Protein AF-A0A7V9IYQ6-F1 (afdb_monomer_lite)

Structure (mmCIF, N/CA/C/O backbone):
data_AF-A0A7V9IYQ6-F1
#
_entry.id   AF-A0A7V9IYQ6-F1
#
loop_
_atom_site.group_PDB
_atom_site.id
_atom_site.type_symbol
_atom_site.label_atom_id
_atom_site.label_alt_id
_atom_site.label_comp_id
_atom_site.label_asym_id
_atom_site.label_entity_id
_atom_site.label_seq_id
_atom_site.pdbx_PDB_ins_code
_atom_site.Cartn_x
_atom_site.Cartn_y
_atom_site.Cartn_z
_atom_site.occupancy
_atom_site.B_iso_or_equiv
_atom_site.auth_seq_id
_atom_site.auth_comp_id
_atom_site.auth_asym_id
_atom_site.auth_atom_id
_atom_site.pdbx_PDB_model_num
ATOM 1 N N . MET A 1 1 ? -14.964 19.741 1.504 1.00 72.25 1 MET A N 1
ATOM 2 C CA . MET A 1 1 ? -13.602 19.801 0.930 1.00 72.25 1 MET A CA 1
ATOM 3 C C . MET A 1 1 ? -13.113 18.372 0.788 1.00 72.25 1 MET A C 1
ATOM 5 O O . MET A 1 1 ? -13.169 17.653 1.779 1.00 72.25 1 MET A O 1
ATOM 9 N N . ALA A 1 2 ? -12.734 17.935 -0.412 1.00 88.31 2 ALA A N 1
ATOM 10 C CA . ALA A 1 2 ? -12.154 16.607 -0.612 1.00 88.31 2 ALA A CA 1
ATOM 11 C C . ALA A 1 2 ? -10.650 16.653 -0.306 1.00 88.31 2 ALA A C 1
ATOM 13 O O . ALA A 1 2 ? -9.997 17.655 -0.590 1.00 88.31 2 ALA A O 1
ATOM 14 N N . ALA A 1 3 ? -10.112 15.592 0.295 1.00 92.31 3 ALA A N 1
ATOM 15 C CA . ALA A 1 3 ? -8.672 15.431 0.445 1.00 92.31 3 ALA A CA 1
ATOM 16 C C . ALA A 1 3 ? -8.141 14.614 -0.737 1.00 92.31 3 ALA A C 1
ATOM 18 O O . ALA A 1 3 ? -8.560 13.476 -0.932 1.00 92.31 3 ALA A O 1
ATOM 19 N N . GLU A 1 4 ? -7.212 15.180 -1.502 1.00 94.44 4 GLU A N 1
ATOM 20 C CA . GLU A 1 4 ? -6.557 14.498 -2.621 1.00 94.44 4 GLU A CA 1
ATOM 21 C C . GLU A 1 4 ? -5.222 13.892 -2.173 1.00 94.44 4 GLU A C 1
ATOM 23 O O . GLU A 1 4 ? -4.482 14.487 -1.383 1.00 94.44 4 GLU A O 1
ATOM 28 N N . ARG A 1 5 ? -4.914 12.687 -2.664 1.00 94.69 5 ARG A N 1
ATOM 29 C CA . ARG A 1 5 ? -3.645 11.986 -2.430 1.00 94.69 5 ARG A CA 1
ATOM 30 C C . ARG A 1 5 ? -3.112 11.495 -3.763 1.00 94.69 5 ARG A C 1
ATOM 32 O O . ARG A 1 5 ? -3.856 10.933 -4.557 1.00 94.69 5 ARG A O 1
ATOM 39 N N . THR A 1 6 ? -1.828 11.718 -3.999 1.00 96.50 6 THR A N 1
ATOM 40 C CA . THR A 1 6 ? -1.179 11.433 -5.280 1.00 96.50 6 THR A CA 1
ATOM 41 C C . THR A 1 6 ? 0.069 10.590 -5.064 1.00 96.50 6 THR A C 1
ATOM 43 O O . THR A 1 6 ? 0.671 10.624 -3.991 1.00 96.50 6 THR A O 1
ATOM 46 N N . ALA A 1 7 ? 0.494 9.881 -6.100 1.00 97.19 7 ALA A N 1
ATOM 47 C CA . ALA A 1 7 ? 1.817 9.284 -6.210 1.00 97.19 7 ALA A CA 1
ATOM 48 C C . ALA A 1 7 ? 2.380 9.616 -7.596 1.00 97.19 7 ALA A C 1
ATOM 50 O O . ALA A 1 7 ? 1.612 9.826 -8.537 1.00 97.19 7 ALA A O 1
ATOM 51 N N . HIS A 1 8 ? 3.699 9.707 -7.708 1.00 97.81 8 HIS A N 1
ATOM 52 C CA . HIS A 1 8 ? 4.399 9.856 -8.976 1.00 97.81 8 HIS A CA 1
ATOM 53 C C . HIS A 1 8 ? 5.236 8.609 -9.219 1.00 97.81 8 HIS A C 1
ATOM 55 O O . HIS A 1 8 ? 5.899 8.132 -8.297 1.00 97.81 8 HIS A O 1
ATOM 61 N N . VAL A 1 9 ? 5.135 8.071 -10.429 1.00 97.69 9 VAL A N 1
ATOM 62 C CA . VAL A 1 9 ? 5.780 6.827 -10.837 1.00 97.69 9 VAL A CA 1
ATOM 63 C C . VAL A 1 9 ? 6.316 7.028 -12.243 1.00 97.69 9 VAL A C 1
ATOM 65 O O . VAL A 1 9 ? 5.585 7.503 -13.117 1.00 97.69 9 VAL A O 1
ATOM 68 N N . THR A 1 10 ? 7.554 6.611 -12.461 1.00 98.25 10 THR A N 1
ATOM 69 C CA . THR A 1 10 ? 8.198 6.588 -13.770 1.00 98.25 10 THR A CA 1
ATOM 70 C C . THR A 1 10 ? 8.357 5.137 -14.212 1.00 98.25 10 THR A C 1
ATOM 72 O O . THR A 1 10 ? 8.777 4.300 -13.420 1.00 98.25 10 THR A O 1
ATOM 75 N N . TRP A 1 11 ? 8.022 4.826 -15.466 1.00 97.94 11 TRP A N 1
ATOM 76 C CA . TRP A 1 11 ? 8.251 3.514 -16.084 1.00 97.94 11 TRP A CA 1
ATOM 77 C C . TRP A 1 11 ? 9.001 3.691 -17.403 1.00 97.94 11 TRP A C 1
ATOM 79 O O . TRP A 1 11 ? 8.678 4.593 -18.177 1.00 97.94 11 TRP A O 1
ATOM 89 N N . SER A 1 12 ? 9.980 2.829 -17.669 1.00 98.25 12 SER A N 1
ATOM 90 C CA . SER A 1 12 ? 10.783 2.841 -18.894 1.00 98.25 12 SER A CA 1
ATOM 91 C C . SER A 1 12 ? 10.858 1.448 -19.513 1.00 98.25 12 SER A C 1
ATOM 93 O O . SER A 1 12 ? 11.134 0.474 -18.822 1.00 98.25 12 SER A O 1
ATOM 95 N N . GLY A 1 13 ? 10.674 1.362 -20.832 1.00 97.69 13 GLY A N 1
ATOM 96 C CA . GLY A 1 13 ? 10.762 0.104 -21.581 1.00 97.69 13 GLY A CA 1
ATOM 97 C C . GLY A 1 13 ? 9.450 -0.685 -21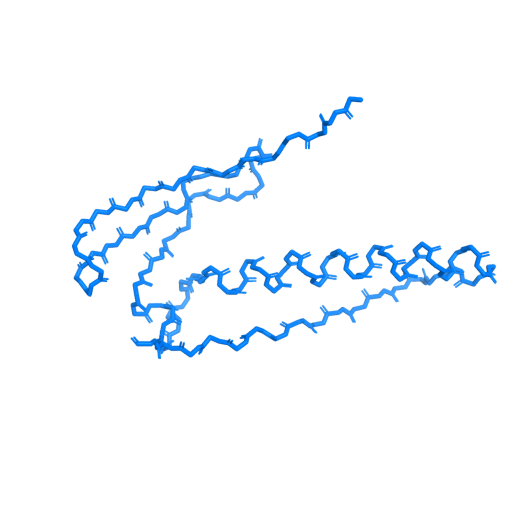.658 1.00 97.69 13 GLY A C 1
ATOM 98 O O . GLY A 1 13 ? 8.377 -0.196 -21.299 1.00 97.69 13 GLY A O 1
ATOM 99 N N . SER A 1 14 ? 9.539 -1.905 -22.192 1.00 96.69 14 SER A N 1
ATOM 100 C CA . SER A 1 14 ? 8.403 -2.829 -22.329 1.00 96.69 14 SER A CA 1
ATOM 101 C C . SER A 1 14 ? 7.972 -3.393 -20.968 1.00 96.69 14 SER A C 1
ATOM 103 O O . SER A 1 14 ? 8.640 -3.173 -19.967 1.00 96.69 14 SER A O 1
ATOM 105 N N . LEU A 1 15 ? 6.860 -4.131 -20.894 1.00 93.50 15 LEU A N 1
ATOM 106 C CA . LEU A 1 15 ? 6.439 -4.743 -19.625 1.00 93.50 15 LEU A CA 1
ATOM 107 C C . LEU A 1 15 ? 7.471 -5.758 -19.106 1.00 93.50 15 LEU A C 1
ATOM 109 O O . LEU A 1 15 ? 7.793 -5.749 -17.925 1.00 93.50 15 LEU A O 1
ATOM 113 N N . MET A 1 16 ? 7.977 -6.616 -19.996 1.00 92.50 16 MET A N 1
ATOM 114 C CA . MET A 1 16 ? 8.829 -7.751 -19.624 1.00 92.50 16 MET A CA 1
ATOM 115 C C . MET A 1 16 ? 10.277 -7.345 -19.337 1.00 92.50 16 MET A C 1
ATOM 117 O O . MET A 1 16 ? 10.905 -7.922 -18.459 1.00 92.50 16 MET A O 1
ATOM 121 N N . GLU A 1 17 ? 10.807 -6.369 -20.078 1.00 93.25 17 GLU A N 1
ATOM 122 C CA . GLU A 1 17 ? 12.216 -5.946 -19.977 1.00 93.25 17 GLU A CA 1
ATOM 123 C C . GLU A 1 17 ? 12.377 -4.566 -19.331 1.00 93.25 17 GLU A C 1
ATOM 125 O O . GLU A 1 17 ? 13.493 -4.116 -19.078 1.00 93.25 17 GLU A O 1
ATOM 130 N N . GLY A 1 18 ? 11.269 -3.858 -19.122 1.00 94.94 18 GLY A N 1
ATOM 131 C CA . GLY A 1 18 ? 11.268 -2.538 -18.525 1.00 94.94 18 GLY A CA 1
ATOM 132 C C . GLY A 1 18 ? 11.331 -2.570 -17.008 1.00 94.94 18 GLY A C 1
ATOM 133 O O . GLY A 1 18 ? 11.232 -3.607 -16.348 1.00 94.94 18 GLY A O 1
ATOM 134 N N . SER A 1 19 ? 11.469 -1.377 -16.457 1.00 95.56 19 SER A N 1
ATOM 135 C CA . SER A 1 19 ? 11.494 -1.143 -15.025 1.00 95.56 19 SER A CA 1
ATOM 136 C C . SER A 1 19 ? 10.749 0.136 -14.694 1.00 95.56 19 SER A C 1
ATOM 138 O O . SER A 1 19 ? 10.605 1.042 -15.523 1.00 95.56 19 SER A O 1
ATOM 140 N N . GLY A 1 20 ? 10.269 0.206 -13.461 1.00 96.12 20 GLY A N 1
ATOM 141 C CA . GLY A 1 20 ? 9.673 1.405 -12.921 1.00 96.12 20 GLY A CA 1
ATOM 142 C C . GLY A 1 20 ? 10.212 1.753 -11.552 1.00 96.12 20 GLY A C 1
ATOM 143 O O . GLY A 1 20 ? 10.777 0.925 -10.841 1.00 96.12 20 GLY A O 1
ATOM 144 N N . THR A 1 21 ? 9.967 2.997 -11.178 1.00 96.94 21 THR A N 1
ATOM 145 C CA . THR A 1 21 ? 10.275 3.531 -9.861 1.00 96.94 21 THR A CA 1
ATOM 146 C C . THR A 1 21 ? 9.070 4.325 -9.389 1.00 96.94 21 THR A C 1
ATOM 148 O O . THR A 1 21 ? 8.580 5.221 -10.079 1.00 96.94 21 THR A O 1
ATOM 151 N N . ILE A 1 22 ? 8.568 4.000 -8.201 1.00 96.94 22 ILE A N 1
ATOM 152 C CA . ILE A 1 22 ? 7.628 4.852 -7.478 1.00 96.94 22 ILE A CA 1
ATOM 153 C C . ILE A 1 22 ? 8.449 5.995 -6.894 1.00 96.94 22 ILE A C 1
ATOM 155 O O . ILE A 1 22 ? 9.048 5.858 -5.828 1.00 96.94 22 ILE A O 1
ATOM 159 N N . ASP A 1 23 ? 8.503 7.107 -7.622 1.00 97.50 23 ASP A N 1
ATOM 160 C CA . ASP A 1 23 ? 9.378 8.241 -7.327 1.00 97.50 23 ASP A CA 1
ATOM 161 C C . ASP A 1 23 ? 9.059 8.864 -5.966 1.00 97.50 23 ASP A C 1
ATOM 163 O O . ASP A 1 23 ? 9.956 9.163 -5.180 1.00 97.50 23 ASP A O 1
ATOM 167 N N . ARG A 1 24 ? 7.766 9.083 -5.688 1.00 97.06 24 ARG A N 1
ATOM 168 C CA . ARG A 1 24 ? 7.286 9.686 -4.435 1.00 97.06 24 ARG A CA 1
ATOM 169 C C . ARG A 1 24 ? 5.782 9.546 -4.261 1.00 97.06 24 ARG A C 1
ATOM 171 O O . ARG A 1 24 ? 5.022 9.625 -5.226 1.00 97.06 24 ARG A O 1
ATOM 178 N N . VAL A 1 25 ? 5.333 9.504 -3.013 1.00 97.19 25 VAL A N 1
ATOM 179 C CA . VAL A 1 25 ? 3.940 9.813 -2.652 1.00 97.19 25 VAL A CA 1
ATOM 180 C C . VAL A 1 25 ? 3.774 11.276 -2.256 1.00 97.19 25 VAL A C 1
ATOM 182 O O . VAL A 1 25 ? 4.711 11.922 -1.797 1.00 97.19 25 VAL A O 1
ATOM 185 N N . GLY A 1 26 ? 2.566 11.816 -2.405 1.00 95.88 26 GLY A N 1
ATOM 186 C CA . GLY A 1 26 ? 2.250 13.216 -2.108 1.00 95.88 26 GLY A CA 1
ATOM 187 C C . GLY A 1 26 ? 2.457 13.601 -0.641 1.00 95.88 26 GLY A C 1
ATOM 188 O O . GLY A 1 26 ? 2.608 14.779 -0.341 1.00 95.88 26 GLY A O 1
ATOM 189 N N . SER A 1 27 ? 2.502 12.622 0.268 1.00 95.69 27 SER A N 1
ATOM 190 C CA . SER A 1 27 ? 2.869 12.829 1.674 1.00 95.69 27 SER A CA 1
ATOM 191 C C . SER A 1 27 ? 4.380 12.903 1.918 1.00 95.69 27 SER A C 1
ATOM 193 O O . SER A 1 27 ? 4.781 13.308 3.002 1.00 95.69 27 SER A O 1
ATOM 195 N N . GLY A 1 28 ? 5.211 12.471 0.964 1.00 95.88 28 GLY A N 1
ATOM 196 C CA . GLY A 1 28 ? 6.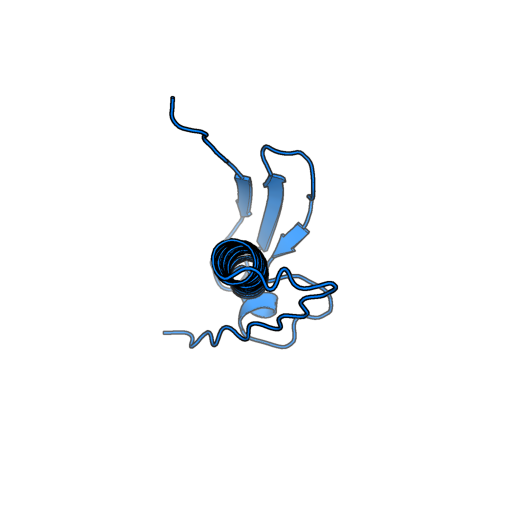654 12.292 1.154 1.00 95.88 28 GLY A CA 1
ATOM 197 C C . GLY A 1 28 ? 7.037 11.107 2.050 1.00 95.88 28 GLY A C 1
ATOM 198 O O . GLY A 1 28 ? 8.195 10.995 2.429 1.00 95.88 28 GLY A O 1
ATOM 199 N N . ALA A 1 29 ? 6.087 10.234 2.407 1.00 95.69 29 ALA A N 1
ATOM 200 C CA . ALA A 1 29 ? 6.322 9.144 3.357 1.00 95.69 29 ALA A CA 1
ATOM 201 C C . ALA A 1 29 ? 7.274 8.054 2.836 1.00 95.69 29 ALA A C 1
ATOM 203 O O . ALA A 1 29 ? 7.949 7.408 3.632 1.00 95.69 29 ALA A O 1
ATOM 204 N N . PHE A 1 30 ? 7.302 7.829 1.522 1.00 94.06 30 PHE A N 1
ATOM 205 C CA . PHE A 1 30 ? 8.183 6.858 0.879 1.00 94.06 30 PHE A CA 1
ATOM 206 C C . PHE A 1 30 ? 8.463 7.226 -0.585 1.00 94.06 30 PHE A C 1
ATOM 208 O O . PHE A 1 30 ? 7.787 8.084 -1.169 1.00 94.06 30 PHE A O 1
ATOM 215 N N . GLY A 1 31 ? 9.452 6.535 -1.152 1.00 90.19 31 GLY A N 1
ATOM 216 C CA . GLY A 1 31 ? 10.039 6.781 -2.469 1.00 90.19 31 GLY A CA 1
ATOM 217 C C . GLY A 1 31 ? 11.516 7.196 -2.344 1.00 90.19 31 GLY A C 1
ATOM 218 O O . GLY A 1 31 ? 11.869 7.845 -1.355 1.00 90.19 31 GLY A O 1
ATOM 219 N N . PRO A 1 32 ? 12.389 6.840 -3.303 1.00 95.25 32 PRO A N 1
ATOM 220 C CA . PRO A 1 32 ? 12.115 5.997 -4.468 1.00 95.25 32 PRO A CA 1
ATOM 221 C C . PRO A 1 32 ? 11.979 4.510 -4.091 1.00 95.25 32 PRO A C 1
ATOM 223 O O . PRO A 1 32 ? 12.697 4.024 -3.219 1.00 95.25 32 PRO A O 1
ATOM 226 N N . LEU A 1 33 ? 11.054 3.794 -4.737 1.00 95.19 33 LEU A N 1
ATOM 227 C CA . LEU A 1 33 ? 10.926 2.332 -4.635 1.00 95.19 33 LEU A CA 1
ATOM 228 C C . LEU A 1 33 ? 10.915 1.719 -6.034 1.00 95.19 33 LEU A C 1
ATOM 230 O O . LEU A 1 33 ? 10.025 2.031 -6.827 1.00 95.19 33 LEU A O 1
ATOM 234 N N . ASP A 1 34 ? 11.873 0.843 -6.321 1.00 94.50 34 ASP A N 1
ATOM 235 C CA . ASP A 1 34 ? 11.942 0.164 -7.613 1.00 94.50 34 ASP A CA 1
ATOM 236 C C . ASP A 1 34 ? 10.907 -0.956 -7.704 1.00 94.50 34 ASP A C 1
ATOM 238 O O . ASP A 1 34 ? 10.677 -1.707 -6.752 1.00 94.50 34 ASP A O 1
ATOM 242 N N . VAL A 1 35 ? 10.292 -1.057 -8.878 1.00 94.50 35 VAL A N 1
ATOM 243 C CA . VAL A 1 35 ? 9.273 -2.044 -9.224 1.00 94.50 35 VAL A CA 1
ATOM 244 C C . VAL A 1 35 ? 9.550 -2.586 -10.621 1.00 94.50 35 VAL A C 1
ATOM 246 O O . VAL A 1 35 ? 9.852 -1.842 -11.553 1.00 94.50 35 VAL A O 1
ATOM 249 N N . THR A 1 36 ? 9.426 -3.894 -10.797 1.00 94.19 36 THR A N 1
ATOM 250 C CA . THR A 1 36 ? 9.537 -4.543 -12.107 1.00 94.19 36 THR A CA 1
ATOM 251 C C . THR A 1 36 ? 8.367 -5.498 -12.306 1.00 94.19 36 THR A C 1
ATOM 253 O O . THR A 1 36 ? 7.624 -5.809 -11.374 1.00 94.19 36 THR A O 1
ATOM 256 N N . TRP A 1 37 ? 8.172 -5.974 -13.536 1.00 94.56 37 TRP A N 1
ATOM 257 C CA . TRP A 1 37 ? 7.207 -7.048 -13.766 1.00 94.56 37 TRP A CA 1
ATOM 258 C C . TRP A 1 37 ? 7.626 -8.343 -13.056 1.00 94.56 37 TRP A C 1
ATOM 260 O O . TRP A 1 37 ? 6.782 -9.019 -12.465 1.00 94.56 37 TRP A O 1
ATOM 270 N N . ALA A 1 38 ? 8.930 -8.636 -13.037 1.00 90.25 38 ALA A N 1
ATOM 271 C CA . ALA A 1 38 ? 9.486 -9.779 -12.322 1.00 90.25 38 ALA A CA 1
ATOM 272 C C . ALA A 1 38 ? 9.217 -9.677 -10.811 1.00 90.25 38 ALA A C 1
ATOM 274 O O . ALA A 1 38 ? 8.635 -10.594 -10.245 1.00 90.25 38 ALA A O 1
ATOM 275 N N . SER A 1 39 ? 9.493 -8.531 -10.170 1.00 89.50 39 SER A N 1
ATOM 276 C CA . SER A 1 39 ? 9.236 -8.362 -8.725 1.00 89.50 39 SER A CA 1
ATOM 277 C C . SER A 1 39 ? 7.757 -8.454 -8.343 1.00 89.50 39 SER A C 1
ATOM 279 O O . SER A 1 39 ? 7.428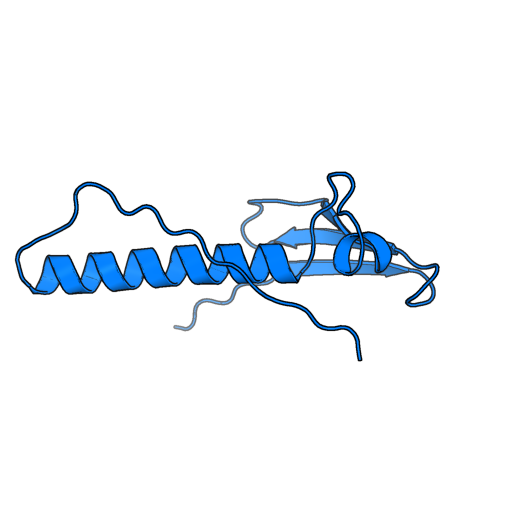 -8.673 -7.180 1.00 89.50 39 SER A O 1
ATOM 281 N N . ARG A 1 40 ? 6.854 -8.276 -9.314 1.00 91.56 40 ARG A N 1
ATOM 282 C CA . ARG A 1 40 ? 5.409 -8.415 -9.126 1.00 91.56 40 ARG A CA 1
ATOM 283 C C . ARG A 1 40 ? 4.906 -9.852 -9.292 1.00 91.56 40 ARG A C 1
ATOM 285 O O . ARG A 1 40 ? 3.877 -10.196 -8.717 1.00 91.56 40 ARG A O 1
ATOM 292 N N . THR A 1 41 ? 5.562 -10.658 -10.122 1.00 90.62 41 THR A N 1
ATOM 293 C CA . THR A 1 41 ? 5.052 -11.976 -10.553 1.00 90.62 41 THR A CA 1
ATOM 294 C C . THR A 1 41 ? 5.882 -13.158 -10.073 1.00 90.62 41 THR A C 1
ATOM 296 O O . THR A 1 41 ? 5.377 -14.278 -10.035 1.00 90.62 41 THR A O 1
ATOM 299 N N . GLU A 1 42 ? 7.120 -12.904 -9.673 1.00 85.38 42 GLU A N 1
ATOM 300 C CA . GLU A 1 42 ? 8.087 -13.882 -9.191 1.00 85.38 42 GLU A CA 1
ATOM 301 C C . GLU A 1 42 ? 8.495 -13.552 -7.743 1.00 85.38 42 GLU A C 1
ATOM 303 O O . GLU A 1 42 ? 7.809 -12.807 -7.037 1.00 85.38 42 GLU A O 1
ATOM 308 N N . GLU A 1 43 ? 9.607 -14.119 -7.265 1.00 79.62 43 GLU A N 1
ATOM 309 C CA . GLU A 1 43 ? 10.169 -13.724 -5.974 1.00 79.62 43 GLU A CA 1
ATOM 310 C C . GLU A 1 43 ? 10.546 -12.237 -5.980 1.00 79.62 43 GLU A C 1
ATOM 312 O O . GLU A 1 43 ? 11.205 -11.733 -6.892 1.00 79.62 43 GLU A O 1
ATOM 317 N N . SER A 1 44 ? 10.151 -11.528 -4.922 1.00 79.31 44 SER A N 1
ATOM 318 C CA . SER A 1 44 ? 10.261 -10.069 -4.863 1.00 79.31 44 SER A CA 1
ATOM 319 C C . SER A 1 44 ? 11.706 -9.561 -4.858 1.00 79.31 44 SER A C 1
ATOM 321 O O . SER A 1 44 ? 11.954 -8.414 -5.222 1.00 79.31 44 SER A O 1
ATOM 323 N N . ASN A 1 45 ? 12.671 -10.393 -4.441 1.00 80.38 45 ASN A N 1
ATOM 324 C CA . ASN A 1 45 ? 14.093 -10.045 -4.319 1.00 80.38 45 ASN A CA 1
ATOM 325 C C . ASN A 1 45 ? 14.345 -8.736 -3.539 1.00 80.38 45 ASN A C 1
ATOM 327 O O . ASN A 1 45 ? 15.302 -8.009 -3.799 1.00 80.38 45 ASN A O 1
ATOM 331 N N . GLY A 1 46 ? 13.473 -8.427 -2.572 1.00 81.69 46 GLY A N 1
ATOM 332 C CA . GLY A 1 46 ? 13.537 -7.204 -1.767 1.00 81.69 46 GLY A CA 1
ATOM 333 C C . GLY A 1 46 ? 12.975 -5.948 -2.446 1.00 81.69 46 GLY A C 1
ATOM 334 O O . GLY A 1 46 ? 12.977 -4.886 -1.827 1.00 81.69 46 GLY A O 1
ATOM 335 N N . GLN A 1 47 ? 12.477 -6.051 -3.681 1.00 88.50 47 GLN A N 1
ATOM 336 C CA . GLN A 1 47 ? 11.710 -4.998 -4.346 1.00 88.50 47 GLN A CA 1
ATOM 337 C C . GLN A 1 47 ? 10.233 -5.099 -3.960 1.00 88.50 47 GLN A C 1
ATOM 339 O O . GLN A 1 47 ? 9.735 -6.177 -3.653 1.00 88.50 47 GLN A O 1
ATOM 344 N N . THR A 1 48 ? 9.519 -3.976 -3.978 1.00 91.88 48 THR A N 1
ATOM 345 C CA . THR A 1 48 ? 8.086 -3.985 -3.662 1.00 91.88 48 THR A CA 1
ATOM 346 C C . THR A 1 48 ? 7.243 -4.367 -4.883 1.00 91.88 48 THR A C 1
ATOM 348 O O . THR A 1 48 ? 7.743 -4.509 -6.006 1.00 91.88 48 THR A O 1
ATOM 351 N N . SER A 1 49 ? 5.935 -4.498 -4.674 1.00 93.94 49 SER A N 1
ATOM 352 C CA . SER A 1 49 ? 4.947 -4.677 -5.734 1.00 93.94 49 SER A CA 1
ATOM 353 C C . SER A 1 49 ? 3.746 -3.742 -5.538 1.00 93.94 49 SER A C 1
ATOM 355 O O . SER A 1 49 ? 3.450 -3.324 -4.414 1.00 93.94 49 SER A O 1
ATOM 357 N N . PRO A 1 50 ? 2.997 -3.415 -6.608 1.00 93.94 50 PRO A N 1
ATOM 358 C CA . PRO A 1 50 ? 1.730 -2.698 -6.467 1.00 93.94 50 PRO A CA 1
ATOM 359 C C . PRO A 1 50 ? 0.763 -3.393 -5.495 1.00 93.94 50 PRO A C 1
ATOM 361 O O . PRO A 1 50 ? 0.042 -2.731 -4.751 1.00 93.94 50 PRO A O 1
ATOM 364 N N . ASP A 1 51 ? 0.774 -4.724 -5.483 1.00 94.75 51 ASP A N 1
ATOM 365 C CA . ASP A 1 51 ? -0.115 -5.562 -4.686 1.00 94.75 51 ASP A CA 1
ATOM 366 C C . ASP A 1 51 ? 0.208 -5.477 -3.179 1.00 94.75 51 ASP A C 1
ATOM 368 O O . ASP A 1 51 ? -0.712 -5.385 -2.364 1.00 94.75 51 ASP A O 1
ATOM 372 N N . GLU A 1 52 ? 1.490 -5.377 -2.797 1.00 94.44 52 GLU A N 1
ATOM 373 C CA . GLU A 1 52 ? 1.908 -5.083 -1.414 1.00 94.44 52 GLU A CA 1
ATOM 374 C C . GLU A 1 52 ? 1.406 -3.716 -0.936 1.00 94.44 52 GLU A C 1
ATOM 376 O O . GLU A 1 52 ? 0.929 -3.579 0.193 1.00 94.44 52 GLU A O 1
ATOM 381 N N . LEU A 1 53 ? 1.466 -2.696 -1.794 1.00 95.44 53 LEU A N 1
ATOM 382 C CA . LEU A 1 53 ? 1.004 -1.350 -1.447 1.00 95.44 53 LEU A CA 1
ATOM 383 C C . LEU A 1 53 ? -0.519 -1.297 -1.282 1.00 95.44 53 LEU A C 1
ATOM 385 O O . LEU A 1 53 ? -1.023 -0.621 -0.381 1.00 95.44 53 LEU A O 1
ATOM 389 N N . VAL A 1 54 ? -1.259 -2.043 -2.107 1.00 96.50 54 VAL A N 1
ATOM 390 C CA . VAL A 1 54 ? -2.709 -2.221 -1.941 1.00 96.50 54 VAL A CA 1
ATOM 391 C C . VAL A 1 54 ? -3.016 -2.978 -0.649 1.00 96.50 54 VAL A C 1
ATOM 393 O O . VAL A 1 54 ? -3.905 -2.559 0.095 1.00 96.50 54 VAL A O 1
ATOM 396 N N . ALA A 1 55 ? -2.266 -4.039 -0.337 1.00 97.69 55 ALA A N 1
ATOM 397 C CA . ALA A 1 55 ? -2.415 -4.779 0.912 1.00 97.69 55 ALA A CA 1
ATOM 398 C C . ALA A 1 55 ? -2.193 -3.868 2.131 1.00 97.69 55 ALA A C 1
ATOM 400 O O . ALA A 1 55 ? -3.023 -3.844 3.043 1.00 97.69 55 ALA A O 1
ATOM 401 N N . ALA A 1 56 ? -1.133 -3.054 2.118 1.00 97.31 56 ALA A N 1
ATOM 402 C CA . ALA A 1 56 ? -0.830 -2.093 3.175 1.00 97.31 56 ALA A CA 1
ATOM 403 C C . ALA A 1 56 ? -1.944 -1.045 3.338 1.00 97.31 56 ALA A C 1
ATOM 405 O O . ALA A 1 56 ? -2.415 -0.803 4.453 1.00 97.31 56 ALA A O 1
ATOM 406 N N . ALA A 1 57 ? -2.416 -0.461 2.230 1.00 97.38 57 ALA A N 1
ATOM 407 C CA . ALA A 1 57 ? -3.514 0.502 2.248 1.00 97.38 57 ALA A CA 1
ATOM 408 C C . ALA A 1 57 ? -4.803 -0.112 2.819 1.00 97.38 57 ALA A C 1
ATOM 410 O O . ALA A 1 57 ? -5.483 0.514 3.638 1.00 97.38 57 ALA A O 1
ATOM 411 N N . HIS A 1 58 ? -5.123 -1.348 2.429 1.00 98.50 58 HIS A N 1
ATOM 412 C CA . HIS A 1 58 ? -6.316 -2.044 2.894 1.00 98.50 58 HIS A CA 1
ATOM 413 C C . HIS A 1 58 ? -6.230 -2.404 4.380 1.00 98.50 58 HIS A C 1
ATOM 415 O O . HIS A 1 58 ? -7.155 -2.098 5.133 1.00 98.50 58 HIS A O 1
ATOM 421 N N . ALA A 1 59 ? -5.114 -2.986 4.827 1.00 98.75 59 ALA A N 1
ATOM 422 C CA . ALA A 1 59 ? -4.898 -3.333 6.231 1.00 98.75 59 ALA A CA 1
ATOM 423 C C . ALA A 1 59 ? -4.994 -2.098 7.141 1.00 98.75 59 ALA A C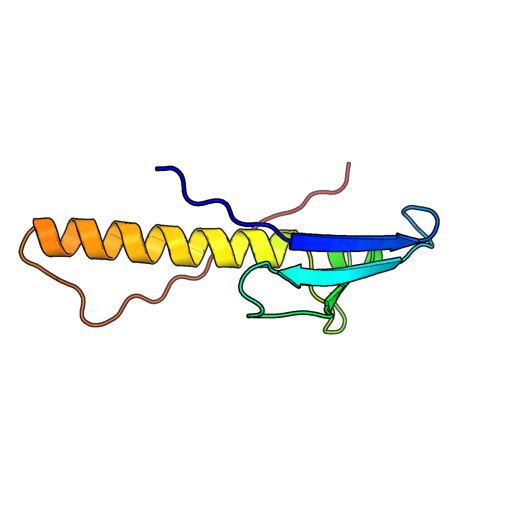 1
ATOM 425 O O . ALA A 1 59 ? -5.645 -2.145 8.190 1.00 98.75 59 ALA A O 1
ATOM 426 N N . ALA A 1 60 ? -4.409 -0.970 6.721 1.00 98.38 60 ALA A N 1
ATOM 427 C CA . ALA A 1 60 ? -4.504 0.291 7.449 1.00 98.38 60 ALA A CA 1
ATOM 428 C C . ALA A 1 60 ? -5.950 0.808 7.512 1.00 98.38 60 ALA A C 1
ATOM 430 O O . ALA A 1 60 ? -6.440 1.153 8.589 1.00 98.38 60 ALA A O 1
ATOM 431 N N . CYS A 1 61 ? -6.654 0.829 6.375 1.00 98.25 61 CYS A N 1
ATOM 432 C CA . CYS A 1 61 ? -8.041 1.287 6.302 1.00 98.25 61 CYS A CA 1
ATOM 433 C C . CYS A 1 61 ? -8.976 0.433 7.169 1.00 98.25 61 CYS A C 1
ATOM 435 O O . CYS A 1 61 ? -9.728 0.977 7.980 1.00 98.25 61 CYS A O 1
ATOM 437 N N . PHE A 1 62 ? -8.876 -0.894 7.059 1.00 98.69 62 PHE A N 1
ATOM 438 C CA . PHE A 1 62 ? -9.658 -1.832 7.858 1.00 98.69 62 PHE A CA 1
ATOM 439 C C . PHE A 1 62 ? -9.414 -1.635 9.358 1.00 98.69 62 PHE A C 1
ATOM 441 O O . PHE A 1 62 ? -10.368 -1.527 10.124 1.00 98.69 62 PHE A O 1
ATOM 448 N N . SER A 1 63 ? -8.150 -1.511 9.775 1.00 98.81 63 SER A N 1
ATOM 449 C CA . SER A 1 63 ? -7.800 -1.315 11.189 1.00 98.81 63 SER A CA 1
ATOM 450 C C . SER A 1 63 ? -8.377 -0.009 11.747 1.00 98.81 63 SER A C 1
ATOM 452 O O . SER A 1 63 ? -8.930 0.001 12.846 1.00 98.81 63 SER A O 1
ATOM 454 N N . MET A 1 64 ? -8.315 1.089 10.982 1.00 98.69 64 MET A N 1
ATOM 455 C CA . MET A 1 64 ? -8.928 2.364 11.379 1.00 98.69 64 MET A CA 1
ATOM 456 C C . MET A 1 64 ? -10.453 2.253 11.497 1.00 98.69 64 MET A C 1
ATOM 458 O O . MET A 1 64 ? -11.029 2.716 12.483 1.00 98.69 64 MET A O 1
ATOM 462 N N . ALA A 1 65 ? -11.107 1.620 10.520 1.00 98.69 65 ALA A N 1
ATOM 463 C CA . ALA A 1 65 ? -12.556 1.441 10.521 1.00 98.69 65 ALA A CA 1
ATOM 464 C C . ALA A 1 65 ? -13.029 0.551 11.683 1.00 98.69 65 ALA A C 1
ATOM 466 O O . ALA A 1 65 ? -13.990 0.898 12.372 1.00 98.69 65 ALA A O 1
ATOM 467 N N . LEU A 1 66 ? -12.332 -0.559 11.944 1.00 98.69 66 LEU A N 1
ATOM 468 C CA . LEU A 1 66 ? -12.635 -1.458 13.056 1.00 98.69 66 LEU A CA 1
ATOM 469 C C . LEU A 1 66 ? -12.443 -0.763 14.409 1.00 98.69 66 LEU A C 1
ATOM 471 O O . LEU A 1 66 ? -13.315 -0.858 15.269 1.00 98.69 66 LEU A O 1
ATOM 475 N N . SER A 1 67 ? -11.345 -0.019 14.581 1.00 98.75 67 SER A N 1
ATOM 476 C CA . SER A 1 67 ? -11.105 0.781 15.790 1.00 98.75 67 SER A CA 1
ATOM 477 C C . SER A 1 67 ? -12.238 1.778 16.041 1.00 98.75 67 SER A C 1
ATOM 479 O O . SER A 1 67 ? -12.768 1.855 17.151 1.00 98.75 67 SER A O 1
ATOM 481 N N . HIS A 1 68 ? -12.682 2.477 14.991 1.00 98.69 68 HIS A N 1
ATOM 482 C CA . HIS A 1 68 ? -13.814 3.394 15.078 1.00 98.69 68 HIS A CA 1
ATOM 483 C C . HIS A 1 68 ? -15.107 2.684 15.508 1.00 98.69 68 HIS A C 1
ATOM 485 O O . HIS A 1 68 ? -15.789 3.158 16.416 1.00 98.69 68 HIS A O 1
ATOM 491 N N . ALA A 1 69 ? -15.431 1.538 14.904 1.00 98.69 69 ALA A N 1
ATOM 492 C CA . ALA A 1 69 ? -16.637 0.783 15.237 1.00 98.69 69 ALA A CA 1
ATOM 493 C C . ALA A 1 69 ? -16.637 0.284 16.694 1.00 98.69 69 ALA A C 1
ATOM 495 O O . ALA A 1 69 ? -17.635 0.430 17.400 1.00 98.69 69 ALA A O 1
ATOM 496 N N . LEU A 1 70 ? -15.509 -0.251 17.166 1.00 98.69 70 LEU A N 1
ATOM 497 C CA . LEU A 1 70 ? -15.338 -0.714 18.545 1.00 98.69 70 LEU A CA 1
ATOM 498 C C . LEU A 1 70 ? -15.453 0.432 19.562 1.00 98.69 70 LEU A C 1
ATOM 500 O O . LEU A 1 70 ? -16.132 0.298 20.582 1.00 98.69 70 LEU A O 1
ATOM 504 N N . ALA A 1 71 ? -14.862 1.592 19.258 1.00 98.56 71 ALA A N 1
ATOM 505 C CA . ALA A 1 71 ? -14.994 2.788 20.086 1.00 98.56 71 ALA A CA 1
ATOM 506 C C . ALA A 1 71 ? -16.453 3.271 20.177 1.00 98.56 71 ALA A C 1
ATOM 508 O O . ALA A 1 71 ? -16.930 3.562 21.273 1.00 98.56 71 ALA A O 1
ATOM 509 N N . GLN A 1 72 ? -17.189 3.286 19.059 1.00 98.62 72 GLN A N 1
ATOM 510 C CA . GLN A 1 72 ? -18.618 3.636 19.034 1.00 98.62 72 GLN A CA 1
ATOM 511 C C . GLN A 1 72 ? -19.482 2.661 19.849 1.00 98.62 72 GLN A C 1
ATOM 513 O O . GLN A 1 72 ? -20.519 3.054 20.378 1.00 98.62 72 GLN A O 1
ATOM 518 N N . ALA A 1 73 ? -19.044 1.408 19.985 1.00 98.62 73 ALA A N 1
ATOM 519 C CA . ALA A 1 73 ? -19.675 0.397 20.830 1.00 98.62 73 ALA A CA 1
ATOM 520 C C . ALA A 1 73 ? -19.214 0.440 22.305 1.00 98.62 73 ALA A C 1
ATOM 522 O O . ALA A 1 73 ? -19.582 -0.436 23.084 1.00 98.62 73 ALA A O 1
ATOM 523 N N . GLY A 1 74 ? -18.401 1.426 22.705 1.00 98.56 74 GLY A N 1
ATOM 524 C CA . GLY A 1 74 ? -17.914 1.578 24.081 1.00 98.56 74 GLY A CA 1
ATOM 525 C C . GLY A 1 74 ? -16.771 0.633 24.467 1.00 98.56 74 GLY A C 1
ATOM 526 O O . GLY A 1 74 ? -16.490 0.479 25.653 1.00 98.56 74 GLY A O 1
ATOM 527 N N . THR A 1 75 ? -16.107 0.004 23.491 1.00 98.44 75 THR A N 1
ATOM 528 C CA . THR A 1 75 ? -15.011 -0.961 23.707 1.00 98.44 75 THR A CA 1
ATOM 529 C C . THR A 1 75 ? -13.781 -0.634 22.848 1.00 98.44 75 THR A C 1
ATOM 531 O O . THR A 1 75 ? -13.360 -1.453 22.035 1.00 98.44 75 THR A O 1
ATOM 534 N N . PRO A 1 76 ? -13.190 0.571 22.969 1.00 98.25 76 PRO A N 1
ATOM 535 C CA . PRO A 1 76 ? -12.055 0.962 22.134 1.00 98.25 76 PRO A CA 1
ATOM 536 C C . PRO A 1 76 ? -10.878 -0.024 22.294 1.00 98.25 76 PRO A C 1
ATOM 538 O O . PRO A 1 76 ? -10.521 -0.356 23.426 1.00 98.25 76 PRO A O 1
ATOM 541 N N . PRO A 1 77 ? -10.264 -0.497 21.195 1.00 98.38 77 PRO A N 1
ATOM 542 C CA . PRO A 1 77 ? -9.168 -1.454 21.274 1.00 98.38 77 PRO A CA 1
ATOM 543 C C . PRO A 1 77 ? -7.871 -0.772 21.724 1.00 98.38 77 PRO A C 1
ATOM 545 O O . PRO A 1 77 ? -7.569 0.341 21.296 1.00 98.38 77 PRO A O 1
ATOM 548 N N . GLU A 1 78 ? -7.055 -1.470 22.517 1.00 98.44 78 GLU A N 1
ATOM 549 C CA . GLU A 1 78 ? -5.695 -1.013 22.854 1.00 98.44 78 GLU A CA 1
ATOM 550 C C . GLU A 1 78 ? -4.707 -1.232 21.696 1.00 98.44 78 GLU A C 1
ATOM 552 O O . GLU A 1 78 ? -3.794 -0.434 21.487 1.00 98.44 78 GLU A O 1
ATOM 557 N N . ARG A 1 79 ? -4.888 -2.311 20.921 1.00 98.25 79 ARG A N 1
ATOM 558 C CA . ARG A 1 79 ? -4.044 -2.667 19.774 1.00 98.25 79 ARG A CA 1
ATOM 559 C C . ARG A 1 79 ? -4.852 -3.436 18.734 1.00 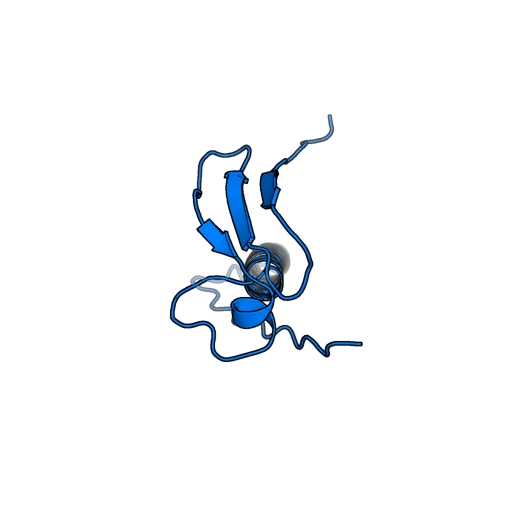98.25 79 ARG A C 1
ATOM 561 O O . ARG A 1 79 ? -5.611 -4.335 19.084 1.00 98.25 79 ARG A O 1
ATOM 568 N N . LEU A 1 80 ? -4.641 -3.110 17.461 1.00 98.50 80 LEU A N 1
ATOM 569 C CA . LEU A 1 80 ? -5.103 -3.897 16.320 1.00 98.50 80 LEU A CA 1
ATOM 570 C C . LEU A 1 80 ? -3.893 -4.255 15.460 1.00 98.50 80 LEU A C 1
ATOM 572 O O . LEU A 1 80 ? -3.118 -3.375 15.088 1.00 98.50 80 LEU A O 1
ATOM 576 N N . GLU A 1 81 ? -3.747 -5.536 15.144 1.00 98.38 81 GLU A N 1
ATOM 577 C CA . GLU A 1 81 ? -2.742 -6.035 14.209 1.00 98.38 81 GLU A CA 1
ATOM 578 C C . GLU A 1 81 ? -3.459 -6.711 13.051 1.00 98.38 81 GLU A C 1
ATOM 580 O O . GLU A 1 81 ? -4.190 -7.680 13.248 1.00 98.38 81 GLU A O 1
ATOM 585 N N . THR A 1 82 ? -3.264 -6.179 11.849 1.00 98.50 82 THR A N 1
ATOM 586 C CA . THR A 1 82 ? -3.949 -6.658 10.651 1.00 98.50 82 THR A CA 1
ATOM 587 C C . THR A 1 82 ? -2.918 -7.009 9.596 1.00 98.50 82 THR A C 1
ATOM 589 O O . THR A 1 82 ? -2.123 -6.162 9.191 1.00 98.50 82 THR A O 1
ATOM 592 N N . THR A 1 83 ? -2.977 -8.242 9.107 1.00 98.44 83 THR A N 1
ATOM 593 C CA . THR A 1 83 ? -2.263 -8.675 7.905 1.00 98.44 83 THR A CA 1
ATOM 594 C C . THR A 1 83 ? -3.273 -8.819 6.776 1.00 98.44 83 THR A C 1
ATOM 596 O O . THR A 1 83 ? -4.287 -9.495 6.936 1.00 98.44 83 THR A O 1
ATOM 599 N N . ALA A 1 84 ? -3.002 -8.183 5.637 1.00 98.19 84 ALA A N 1
ATOM 600 C CA . ALA A 1 84 ? -3.766 -8.377 4.413 1.00 98.19 84 ALA A CA 1
ATOM 601 C C . ALA A 1 84 ? -2.910 -9.143 3.403 1.00 98.19 84 ALA A C 1
ATOM 603 O O . ALA A 1 84 ? -1.739 -8.824 3.208 1.00 98.19 84 ALA A O 1
ATOM 604 N N . THR A 1 85 ? -3.511 -10.131 2.749 1.00 96.88 85 THR A N 1
ATOM 605 C CA . THR A 1 85 ? -2.892 -10.868 1.647 1.00 96.88 85 THR A CA 1
ATOM 606 C C . THR A 1 85 ? -3.659 -10.547 0.377 1.00 96.88 85 THR A C 1
ATOM 608 O O . THR A 1 85 ? -4.859 -10.805 0.293 1.00 96.88 85 THR A O 1
ATOM 611 N N . VAL A 1 86 ? -2.967 -9.971 -0.604 1.00 95.31 86 VAL A N 1
ATOM 612 C CA . VAL A 1 86 ? -3.501 -9.735 -1.947 1.00 95.31 86 VAL A CA 1
ATOM 613 C C . VAL A 1 86 ? -2.951 -10.818 -2.862 1.00 95.31 86 VAL A C 1
ATOM 615 O O . VAL A 1 86 ? -1.744 -11.036 -2.918 1.00 95.31 86 VAL A O 1
ATOM 618 N N . THR A 1 87 ? -3.838 -11.510 -3.570 1.00 93.38 87 THR A N 1
ATOM 619 C CA . THR A 1 87 ? -3.451 -12.485 -4.590 1.00 93.38 87 THR A CA 1
ATOM 620 C C . THR A 1 87 ? -3.501 -11.818 -5.953 1.00 93.38 87 THR A C 1
ATOM 622 O O . THR A 1 87 ? -4.566 -11.390 -6.397 1.00 93.38 87 THR A O 1
ATOM 625 N N . PHE A 1 88 ? -2.354 -11.766 -6.621 1.00 90.69 88 PHE A N 1
ATOM 626 C CA . PHE A 1 88 ? -2.257 -11.366 -8.015 1.00 90.69 88 PHE A CA 1
ATOM 627 C C . PHE A 1 88 ? -2.131 -12.609 -8.898 1.00 90.69 88 PHE A C 1
ATOM 629 O O . PHE A 1 88 ? -1.322 -13.492 -8.622 1.00 90.69 88 PHE A O 1
ATOM 636 N N . VAL A 1 89 ? -2.938 -12.677 -9.956 1.00 89.50 89 VAL A N 1
ATOM 637 C CA . VAL A 1 89 ? -2.840 -13.7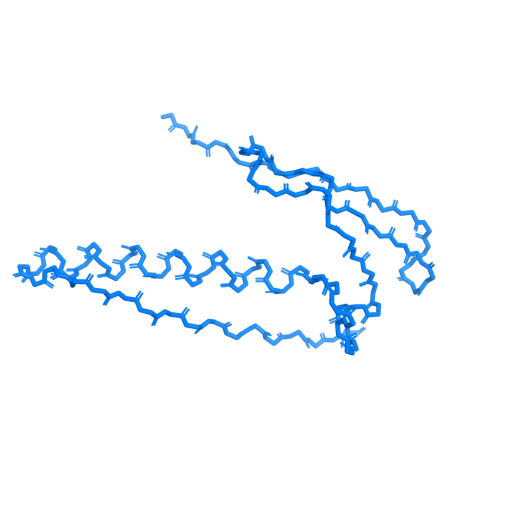08 -10.994 1.00 89.50 89 VAL A CA 1
ATOM 638 C C . VAL A 1 89 ? -2.560 -12.987 -12.312 1.00 89.50 89 VAL A C 1
ATOM 640 O O . VAL A 1 89 ? -3.426 -12.231 -12.763 1.00 89.50 89 VAL A O 1
ATOM 643 N N . PRO A 1 90 ? -1.371 -13.166 -12.915 1.00 83.25 90 PRO A N 1
ATOM 644 C CA . PRO A 1 90 ? -1.085 -12.647 -14.248 1.00 83.25 90 PRO A CA 1
ATOM 645 C C . PRO A 1 90 ? -2.086 -13.192 -15.275 1.00 83.25 90 PRO A C 1
ATOM 647 O O . PRO A 1 90 ? -2.463 -14.363 -15.207 1.00 83.25 90 PRO A O 1
ATOM 650 N N . GLY A 1 91 ? -2.522 -12.330 -16.197 1.00 75.06 91 GLY A N 1
ATOM 651 C CA . GLY A 1 91 ? -3.428 -12.671 -17.299 1.00 75.06 91 GLY A CA 1
ATOM 652 C C . GLY A 1 91 ? -2.710 -12.827 -18.628 1.00 75.06 91 GLY A C 1
ATOM 653 O O . GLY A 1 91 ? -1.615 -12.238 -18.771 1.00 75.06 91 GLY A O 1
#

Secondary structure (DSSP, 8-state):
-PPP--EEEEEES-TTT-EEEEEEETT-SS--EEEEHHHHHS--TT---HHHHHHHHHHHHHHHHHHHHHHHTT---S-------PPP---

pLDDT: mean 94.52, std 5.48, range [72.25, 98.81]

Radius of gyration: 16.75 Å; chains: 1; bounding box: 34×34×46 Å

Foldseek 3Di:
DDDDKDWDKDWDDDQQPIKMFRAAIPVRPDDGFIDHNCCAPHPVPPGDYPQVVVQVVVQVVVQVVVQVVCVVVVHRDPDDDGGGDGDDDDD

Sequence (91 aa):
MAAERTAHVTWSGSLMEGSGTIDRVGSGAFGPLDVTWASRTEESNGQTSPDELVAAAHAACFSMALSHALAQAGTPPERLETTATVTFVPG